Protein AF-A0A1Y2BH63-F1 (afdb_monomer)

Solvent-accessible surface area (backbone atoms only — not comparable to full-atom values): 8029 Å² total; per-residue (Å²): 135,88,85,81,82,85,78,90,77,86,79,88,75,94,69,82,86,84,64,68,64,62,58,42,51,49,44,50,53,53,48,52,54,60,70,69,43,82,63,56,46,72,94,71,47,38,60,56,53,49,52,54,41,52,60,60,41,41,61,43,29,27,73,75,60,34,42,73,53,13,47,53,55,45,51,53,53,52,52,48,50,45,52,52,53,51,52,22,46,76,70,72,47,73,80,51,74,66,52,23,51,53,45,40,51,52,29,55,55,51,54,69,42,43,51,86,71,64,44,25,68,40,68,71,52,41,53,54,35,48,56,46,31,57,59,48,74,107

Mean predicted aligned error: 10.06 Å

pLDDT: mean 80.98, std 17.23, range [36.59, 95.38]

Secondary structure (DSSP, 8-state):
-----PPP----------SSHHHHHHHHHHHHHHHHSTT--GGGTHHHHHHHHHHHHHHHHHHHH-HHHHHHHHHHHHHHHHHHHHHHHHTT-PPPHHHHHHHHHHHHHHHH--STTT-TTSHHHHHHHHHHHHHHH-

Organism: NCBI:txid71784

Nearest PDB structures (foldseek):
  6k7p-assembly1_A-2  TM=4.341E-01  e=2.103E+00  Homo sapiens
  6r80-assembly1_A-2  TM=3.920E-01  e=2.440E+00  Homo sapiens

Structure (mmCIF, N/CA/C/O backbone):
data_AF-A0A1Y2BH63-F1
#
_entry.id   AF-A0A1Y2BH63-F1
#
loop_
_atom_site.group_PDB
_atom_site.id
_atom_site.type_symbol
_atom_site.label_atom_id
_atom_site.label_alt_id
_atom_site.label_comp_id
_atom_site.label_asym_id
_atom_site.label_entity_id
_atom_site.label_seq_id
_atom_site.pdbx_PDB_ins_code
_atom_site.Cartn_x
_atom_site.Cartn_y
_atom_site.Cartn_z
_atom_site.occupancy
_atom_site.B_iso_or_equiv
_atom_site.auth_seq_id
_atom_site.auth_comp_id
_atom_site.auth_asym_id
_atom_site.auth_atom_id
_atom_site.pdbx_PDB_model_num
ATOM 1 N N . MET A 1 1 ? 39.126 21.263 -47.527 1.00 41.56 1 MET A N 1
ATOM 2 C CA . M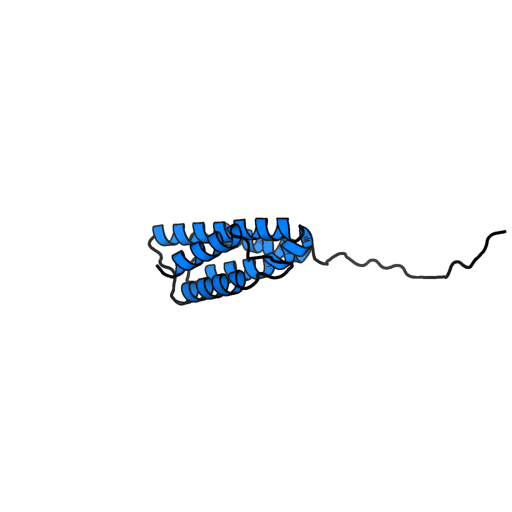ET A 1 1 ? 38.428 22.549 -47.324 1.00 41.56 1 MET A CA 1
ATOM 3 C C . MET A 1 1 ? 37.060 22.259 -46.738 1.00 41.56 1 MET A C 1
ATOM 5 O O . MET A 1 1 ? 36.238 21.638 -47.398 1.00 41.56 1 MET A O 1
ATOM 9 N N . LEU A 1 2 ? 36.896 22.613 -45.463 1.00 44.16 2 LEU A N 1
ATOM 10 C CA . LEU A 1 2 ? 35.626 22.637 -44.743 1.00 44.16 2 LEU A CA 1
ATOM 11 C C . LEU A 1 2 ? 34.693 23.698 -45.340 1.00 44.16 2 LEU A C 1
ATOM 13 O O . LEU A 1 2 ? 35.185 24.748 -45.741 1.00 44.16 2 LEU A O 1
ATOM 17 N N . ALA A 1 3 ? 33.382 23.447 -45.302 1.00 42.53 3 ALA A N 1
ATOM 18 C CA . ALA A 1 3 ? 32.371 24.349 -44.728 1.00 42.53 3 ALA A CA 1
ATOM 19 C C . ALA A 1 3 ? 30.972 23.950 -45.224 1.00 42.53 3 ALA A C 1
ATOM 21 O O . ALA A 1 3 ? 30.601 24.209 -46.366 1.00 42.53 3 ALA A O 1
ATOM 22 N N . ARG A 1 4 ? 30.160 23.362 -44.341 1.00 43.00 4 ARG A N 1
ATOM 23 C CA . ARG A 1 4 ? 28.701 23.417 -44.461 1.00 43.00 4 ARG A CA 1
ATOM 24 C C . ARG A 1 4 ? 28.151 24.127 -43.232 1.00 43.00 4 ARG A C 1
ATOM 26 O O . ARG A 1 4 ? 28.204 23.593 -42.134 1.00 43.00 4 ARG A O 1
ATOM 33 N N . MET A 1 5 ? 27.691 25.351 -43.489 1.00 39.22 5 MET A N 1
ATOM 34 C CA . MET A 1 5 ? 26.459 25.952 -42.973 1.00 39.22 5 MET A CA 1
ATOM 35 C C . MET A 1 5 ? 26.103 25.628 -41.519 1.00 39.22 5 MET A C 1
ATOM 37 O O . MET A 1 5 ? 25.400 24.663 -41.232 1.00 39.22 5 MET A O 1
ATOM 41 N N . THR A 1 6 ? 26.504 26.516 -40.613 1.00 47.12 6 THR A N 1
ATOM 42 C CA . THR A 1 6 ? 25.835 26.693 -39.327 1.00 47.12 6 THR A CA 1
ATOM 43 C C . THR A 1 6 ? 24.578 27.537 -39.531 1.00 47.12 6 THR A C 1
ATOM 45 O O . THR A 1 6 ? 24.623 28.686 -39.968 1.00 47.12 6 THR A O 1
ATOM 48 N N . SER A 1 7 ? 23.436 26.922 -39.246 1.00 43.34 7 SER A N 1
ATOM 49 C CA . SER A 1 7 ? 22.123 27.546 -39.140 1.00 43.34 7 SER A CA 1
ATOM 50 C C . SER A 1 7 ? 22.047 28.506 -37.952 1.00 43.34 7 SER A C 1
ATOM 52 O O . SER A 1 7 ? 22.542 28.212 -36.864 1.00 43.34 7 SER A O 1
ATOM 54 N N . ALA A 1 8 ? 21.361 29.625 -38.169 1.00 47.88 8 ALA A N 1
ATOM 55 C CA . ALA A 1 8 ? 20.883 30.535 -37.143 1.00 47.88 8 ALA A CA 1
ATOM 56 C C . ALA A 1 8 ? 19.762 29.900 -36.296 1.00 47.88 8 ALA A C 1
ATOM 58 O O . ALA A 1 8 ? 18.839 29.313 -36.851 1.00 47.88 8 ALA A O 1
ATOM 59 N N . PHE A 1 9 ? 19.835 30.072 -34.974 1.00 44.88 9 PHE A N 1
ATOM 60 C CA . PHE A 1 9 ? 18.732 30.103 -33.996 1.00 44.88 9 PHE A CA 1
ATOM 61 C C . PHE A 1 9 ? 19.399 30.592 -32.690 1.00 44.88 9 PHE A C 1
ATOM 63 O O . PHE A 1 9 ? 20.321 29.952 -32.204 1.00 44.88 9 PHE A O 1
ATOM 70 N N . GLY A 1 10 ? 19.164 31.783 -32.140 1.00 38.91 10 GLY A N 1
ATOM 71 C CA . GLY A 1 10 ? 17.895 32.477 -31.998 1.00 38.91 10 GLY A CA 1
ATOM 72 C C . GLY A 1 10 ? 17.215 31.980 -30.723 1.00 38.91 10 GLY A C 1
ATOM 73 O O . GLY A 1 10 ? 16.676 30.884 -30.721 1.00 38.91 10 GLY A O 1
ATOM 74 N N . GLY A 1 11 ? 17.222 32.790 -29.662 1.00 37.66 11 GLY A N 1
ATOM 75 C CA . GLY A 1 11 ? 16.268 32.642 -28.560 1.00 37.66 11 GLY A CA 1
ATOM 76 C C . GLY A 1 11 ? 16.879 32.294 -27.209 1.00 37.66 11 GLY A C 1
ATOM 77 O O . GLY A 1 11 ? 17.186 31.143 -26.918 1.00 37.66 11 GLY A O 1
ATOM 78 N N . GLY A 1 12 ? 16.968 33.310 -26.348 1.00 46.66 12 GLY A N 1
ATOM 79 C CA . GLY A 1 12 ? 16.962 33.092 -24.910 1.00 46.66 12 GLY A CA 1
ATOM 80 C C . GLY A 1 12 ? 15.673 32.399 -24.465 1.00 46.66 12 GLY A C 1
ATOM 81 O O . GLY A 1 12 ? 14.638 32.469 -25.125 1.00 46.66 12 GLY A O 1
ATOM 82 N N . GLY A 1 13 ? 15.749 31.739 -23.319 1.00 37.59 13 GLY A N 1
ATOM 83 C CA . GLY A 1 13 ? 14.619 31.047 -22.727 1.00 37.59 13 GLY A CA 1
ATOM 84 C C . GLY A 1 13 ? 14.966 30.595 -21.325 1.00 37.59 13 GLY A C 1
ATOM 85 O O . GLY A 1 13 ? 15.295 29.434 -21.107 1.00 37.59 13 GLY A O 1
ATOM 86 N N . GLY A 1 14 ? 14.900 31.526 -20.371 1.00 45.94 14 GLY A N 1
ATOM 87 C CA . GLY A 1 14 ? 14.643 31.151 -18.990 1.00 45.94 14 GLY A CA 1
ATOM 88 C C . GLY A 1 14 ? 13.320 30.391 -18.951 1.00 45.94 14 GLY A C 1
ATOM 89 O O . GLY A 1 14 ? 12.270 30.945 -19.259 1.00 45.94 14 GLY A O 1
ATOM 90 N N . GLY A 1 15 ? 13.387 29.109 -18.625 1.00 36.59 15 GLY A N 1
ATOM 91 C CA . GLY A 1 15 ? 12.232 28.251 -18.415 1.00 36.59 15 GLY A CA 1
ATOM 92 C C . GLY A 1 15 ? 12.509 27.432 -17.172 1.00 36.59 15 GLY A C 1
ATOM 93 O O . GLY A 1 15 ? 13.347 26.535 -17.197 1.00 36.59 15 GLY A O 1
ATOM 94 N N . GLY A 1 16 ? 11.865 27.801 -16.065 1.00 40.59 16 GLY A N 1
ATOM 95 C CA . GLY A 1 16 ? 11.978 27.089 -14.803 1.00 40.59 16 GLY A CA 1
ATOM 96 C C . GLY A 1 16 ? 11.690 25.605 -14.998 1.00 40.59 16 GLY A C 1
ATOM 97 O O . GLY A 1 16 ? 10.626 25.225 -15.481 1.00 40.59 16 GLY A O 1
ATOM 98 N N . GLY A 1 17 ? 12.638 24.767 -14.581 1.00 38.38 17 GLY A N 1
ATOM 99 C CA . GLY A 1 17 ? 12.446 23.332 -14.410 1.00 38.38 17 GLY A CA 1
ATOM 100 C C . GLY A 1 17 ? 11.509 23.042 -13.237 1.00 38.38 17 GLY A C 1
ATOM 101 O O . GLY A 1 17 ? 11.912 22.431 -12.256 1.00 38.38 17 GLY A O 1
ATOM 102 N N . MET A 1 18 ? 10.258 23.494 -13.311 1.00 51.66 18 MET A N 1
ATOM 103 C CA . MET A 1 18 ? 9.156 22.964 -12.509 1.00 51.66 18 MET A CA 1
ATOM 104 C C . MET A 1 18 ? 8.494 21.849 -13.316 1.00 51.66 18 MET A C 1
ATOM 106 O O . MET A 1 18 ? 7.414 22.006 -13.870 1.00 51.66 18 MET A O 1
ATOM 110 N N . GLY A 1 19 ? 9.170 20.714 -13.436 1.00 51.91 19 GLY A N 1
ATOM 111 C CA . GLY A 1 19 ? 8.632 19.569 -14.157 1.00 51.91 19 GLY A CA 1
ATOM 112 C C . GLY A 1 19 ? 9.151 18.292 -13.532 1.00 51.91 19 GLY A C 1
ATOM 113 O O . GLY A 1 19 ? 10.356 18.093 -13.457 1.00 51.91 19 GLY A O 1
ATOM 114 N N . LEU A 1 20 ? 8.242 17.440 -13.062 1.00 49.06 20 LEU A N 1
ATOM 115 C CA . LEU A 1 20 ? 8.480 16.084 -12.542 1.00 49.06 20 LEU A CA 1
ATOM 116 C C . LEU A 1 20 ? 9.090 15.986 -11.130 1.00 49.06 20 LEU A C 1
ATOM 118 O O . LEU A 1 20 ? 8.512 15.300 -10.288 1.00 49.06 20 LEU A O 1
ATOM 122 N N . GLY A 1 21 ? 10.166 16.713 -10.808 1.00 52.09 21 GLY A N 1
ATOM 123 C CA . GLY A 1 21 ? 10.777 16.658 -9.465 1.00 52.09 21 GLY A CA 1
ATOM 124 C C . GLY A 1 21 ? 9.858 17.167 -8.341 1.00 52.09 21 GLY A C 1
ATOM 125 O O . GLY A 1 21 ? 9.817 16.597 -7.251 1.00 52.09 21 GLY A O 1
ATOM 126 N N . GLY A 1 22 ? 9.058 18.199 -8.629 1.00 57.09 22 GLY A N 1
ATOM 127 C CA . GLY A 1 22 ? 8.100 18.773 -7.677 1.00 57.09 22 GLY A CA 1
ATOM 128 C C . GLY A 1 22 ? 6.893 17.873 -7.390 1.00 57.09 22 GLY A C 1
ATOM 129 O O . GLY A 1 22 ? 6.410 17.854 -6.263 1.00 57.09 22 GLY A O 1
ATOM 130 N N . ALA A 1 23 ? 6.439 17.086 -8.372 1.00 63.19 23 ALA A N 1
ATOM 131 C CA . ALA A 1 23 ? 5.321 16.156 -8.191 1.00 63.19 23 ALA A CA 1
ATOM 132 C C . ALA A 1 23 ? 5.721 14.971 -7.300 1.00 63.19 23 ALA A C 1
ATOM 134 O O . ALA A 1 23 ? 4.989 14.616 -6.380 1.00 63.19 23 ALA A O 1
ATOM 135 N N . PHE A 1 24 ? 6.921 14.421 -7.517 1.00 70.62 24 PHE A N 1
ATOM 136 C CA . PHE A 1 24 ? 7.499 13.396 -6.648 1.00 70.62 24 PHE A CA 1
ATOM 137 C C . PHE A 1 24 ? 7.667 13.902 -5.207 1.00 70.62 24 PHE A C 1
ATOM 139 O O . PHE A 1 24 ? 7.169 13.273 -4.275 1.00 70.62 24 PHE A O 1
ATOM 146 N N . MET A 1 25 ? 8.285 15.077 -5.029 1.00 73.38 25 MET A N 1
ATOM 147 C CA . MET A 1 25 ? 8.447 15.702 -3.710 1.00 73.38 25 MET A CA 1
ATOM 148 C C . MET A 1 25 ? 7.100 15.984 -3.030 1.00 73.38 25 MET A C 1
ATOM 150 O O . MET A 1 25 ? 6.955 15.719 -1.840 1.00 73.38 25 MET A O 1
ATOM 154 N N . GLY A 1 26 ? 6.099 16.470 -3.771 1.00 75.25 26 GLY A N 1
ATOM 155 C CA . GLY A 1 26 ? 4.764 16.753 -3.238 1.00 75.25 26 GLY A CA 1
ATOM 156 C C . GLY A 1 26 ? 4.068 15.506 -2.691 1.00 75.25 26 GLY A C 1
ATOM 157 O O . GLY A 1 26 ? 3.615 15.509 -1.547 1.00 75.25 26 GLY A O 1
ATOM 158 N N . VAL A 1 27 ? 4.057 14.414 -3.464 1.00 79.06 27 VAL A N 1
ATOM 159 C CA . VAL A 1 27 ? 3.467 13.135 -3.026 1.00 79.06 27 VAL A CA 1
ATOM 160 C C . VAL A 1 27 ? 4.244 12.549 -1.846 1.00 79.06 27 VAL A C 1
ATOM 162 O 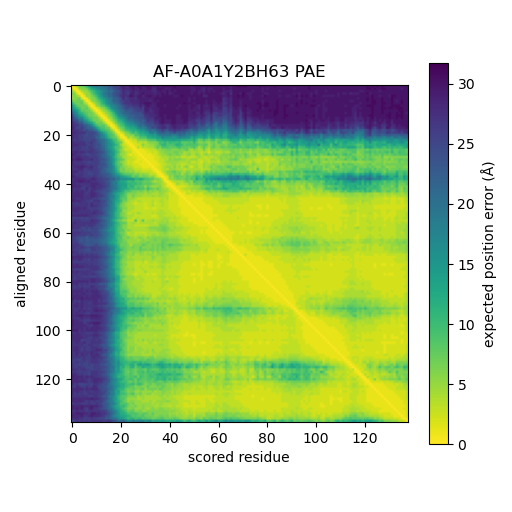O . VAL A 1 27 ? 3.649 11.994 -0.923 1.00 79.06 27 VAL A O 1
ATOM 165 N N . GLN A 1 28 ? 5.568 12.697 -1.825 1.00 79.75 28 GLN A N 1
ATOM 166 C CA . GLN A 1 28 ? 6.389 12.173 -0.739 1.00 79.75 28 GLN A CA 1
ATOM 167 C C . GLN A 1 28 ? 6.178 12.939 0.574 1.00 79.75 28 GLN A C 1
ATOM 169 O O . GLN A 1 28 ? 6.102 12.314 1.630 1.00 79.75 28 GLN A O 1
ATOM 174 N N . VAL A 1 29 ? 6.017 14.265 0.524 1.00 81.50 29 VAL A N 1
ATOM 175 C CA . VAL A 1 29 ? 5.667 15.083 1.698 1.00 81.50 29 VAL A CA 1
ATOM 176 C C . VAL A 1 29 ? 4.278 14.718 2.223 1.00 81.50 29 VAL A C 1
ATOM 178 O O . VAL A 1 29 ? 4.120 14.516 3.428 1.00 81.50 29 VAL A O 1
ATOM 181 N N . GLU A 1 30 ? 3.289 14.569 1.339 1.00 83.38 30 GLU A N 1
ATOM 182 C CA . GLU A 1 30 ? 1.930 14.150 1.708 1.00 83.38 30 GLU A CA 1
ATOM 183 C C . GLU A 1 30 ? 1.932 12.763 2.375 1.00 83.38 30 GLU A C 1
ATOM 185 O O . GLU A 1 30 ? 1.332 12.566 3.433 1.00 83.38 30 GLU A O 1
ATOM 190 N N . LEU A 1 31 ? 2.699 11.817 1.826 1.00 83.00 31 LEU A N 1
ATOM 191 C CA . LEU A 1 31 ? 2.865 10.486 2.406 1.00 83.00 31 LEU A CA 1
ATOM 192 C C . LEU A 1 31 ? 3.505 10.538 3.800 1.00 83.00 31 LEU A C 1
ATOM 194 O O . LEU A 1 31 ? 3.059 9.835 4.704 1.00 83.00 31 LEU A O 1
ATOM 198 N N . GLN A 1 32 ? 4.524 11.378 4.009 1.00 84.62 32 GLN A N 1
ATOM 199 C CA . GLN A 1 32 ? 5.148 11.532 5.330 1.00 84.62 32 GLN A CA 1
ATOM 200 C C . GLN A 1 32 ? 4.175 12.096 6.371 1.00 84.62 32 GLN A C 1
ATOM 202 O O . GLN A 1 32 ? 4.190 11.648 7.517 1.00 84.62 32 GLN A O 1
ATOM 207 N N . GLN A 1 33 ? 3.293 13.019 5.981 1.00 82.31 33 GLN A N 1
ATOM 208 C CA . GLN A 1 33 ? 2.242 13.533 6.866 1.00 82.31 33 GLN A CA 1
ATOM 209 C C . GLN A 1 33 ? 1.229 12.443 7.239 1.00 82.31 33 GLN A C 1
ATOM 211 O O . GLN A 1 33 ? 0.838 12.321 8.398 1.00 82.31 33 GLN A O 1
ATOM 216 N N . LEU A 1 34 ? 0.838 11.601 6.281 1.00 81.00 34 LEU A N 1
ATOM 217 C CA . LEU A 1 34 ? -0.067 10.481 6.548 1.00 81.00 34 LEU A CA 1
ATOM 218 C C . LEU A 1 34 ? 0.590 9.390 7.410 1.00 81.00 34 LEU A C 1
ATOM 220 O O . LEU A 1 34 ? -0.084 8.761 8.222 1.00 81.00 34 LEU A O 1
ATOM 224 N N . LYS A 1 35 ? 1.908 9.191 7.284 1.00 83.81 35 LYS A N 1
ATOM 225 C CA . LYS A 1 35 ? 2.688 8.259 8.119 1.00 83.81 35 LYS A CA 1
ATOM 226 C C . LYS A 1 35 ? 2.848 8.742 9.557 1.00 83.81 35 LYS A C 1
ATOM 228 O O . LYS A 1 35 ? 2.894 7.915 10.467 1.00 83.81 35 LYS A O 1
ATOM 233 N N . SER A 1 36 ? 2.954 10.053 9.766 1.00 80.62 36 SER A N 1
ATOM 234 C CA . SER A 1 36 ? 3.057 10.646 11.103 1.00 80.62 36 SER A CA 1
ATOM 235 C C . SER A 1 36 ? 1.699 10.808 11.791 1.00 80.62 36 SER A C 1
ATOM 237 O O . SER A 1 36 ? 1.655 10.992 13.009 1.00 80.62 36 SER A O 1
ATOM 239 N N . ALA A 1 37 ? 0.594 10.691 11.045 1.00 75.62 37 ALA A N 1
ATOM 240 C CA . ALA A 1 37 ? -0.747 10.792 11.594 1.00 75.62 37 ALA A CA 1
ATOM 241 C C . ALA A 1 37 ? -1.013 9.677 12.628 1.00 75.62 37 ALA A C 1
ATOM 243 O O . ALA A 1 37 ? -0.898 8.483 12.318 1.00 75.62 37 ALA A O 1
ATOM 244 N N . PRO A 1 38 ? -1.412 10.025 13.864 1.00 63.78 38 PRO A N 1
ATOM 245 C CA . PRO A 1 38 ? -1.762 9.027 14.855 1.00 63.78 38 PRO A CA 1
ATOM 246 C C . PRO A 1 38 ? -3.036 8.297 14.409 1.00 63.78 38 PRO A C 1
ATOM 248 O O . PRO A 1 38 ? -4.115 8.875 14.325 1.00 63.78 38 PRO A O 1
ATOM 251 N N . VAL A 1 39 ? -2.899 6.989 14.178 1.00 67.44 39 VAL A N 1
ATOM 252 C CA . VAL A 1 39 ? -4.008 6.018 14.121 1.00 67.44 39 VAL A CA 1
ATOM 253 C C . VAL A 1 39 ? -4.859 6.034 12.836 1.00 67.44 39 VAL A C 1
ATOM 255 O O . VAL A 1 39 ? -5.912 5.412 12.826 1.00 67.44 39 VAL A O 1
ATOM 258 N N . LEU A 1 40 ? -4.411 6.659 11.732 1.00 75.44 40 LEU A N 1
ATOM 259 C CA . LEU A 1 40 ? -5.134 6.688 10.435 1.00 75.44 40 LEU A CA 1
ATOM 260 C C . LEU A 1 40 ? -6.656 6.825 10.624 1.00 75.44 40 LEU A C 1
ATOM 262 O O . LEU A 1 40 ? -7.423 5.897 10.355 1.00 75.44 40 LEU A O 1
ATOM 266 N N . ASN A 1 41 ? -7.069 7.956 11.192 1.00 75.75 41 ASN A N 1
ATOM 267 C CA . ASN A 1 41 ? -8.410 8.130 11.732 1.00 75.75 41 ASN A CA 1
ATOM 268 C C . ASN A 1 41 ? -9.498 7.952 10.642 1.00 75.75 41 ASN A C 1
ATOM 270 O O . ASN A 1 41 ? -9.464 8.670 9.633 1.00 75.75 41 ASN A O 1
ATOM 274 N N . PRO A 1 42 ? -10.482 7.053 10.849 1.00 79.06 42 PRO A N 1
ATOM 275 C CA . PRO A 1 42 ? -11.534 6.788 9.867 1.00 79.06 42 PRO A CA 1
ATOM 276 C C . PRO A 1 42 ? -12.437 7.988 9.583 1.00 79.06 42 PRO A C 1
ATOM 278 O O . PRO A 1 42 ? -12.915 8.124 8.462 1.00 79.06 42 PRO A O 1
ATOM 281 N N . HIS A 1 43 ? -12.632 8.899 10.544 1.00 79.88 43 HIS A N 1
ATOM 282 C CA . HIS A 1 43 ? -13.461 10.096 10.343 1.00 79.88 43 HIS A CA 1
ATOM 283 C C . HIS A 1 43 ? -12.918 11.036 9.259 1.00 79.88 43 HIS A C 1
ATOM 285 O O . HIS A 1 43 ? -13.660 11.853 8.725 1.00 79.88 43 HIS A O 1
ATOM 291 N N . PHE A 1 44 ? -11.628 10.925 8.932 1.00 81.50 44 PHE A N 1
ATOM 292 C CA . PHE A 1 44 ? -10.963 11.766 7.939 1.00 81.50 44 PHE A CA 1
ATOM 293 C C . PHE A 1 44 ? -10.582 11.012 6.662 1.00 81.50 44 PHE A C 1
ATOM 295 O O . PHE A 1 44 ? -9.821 11.558 5.855 1.00 81.50 44 PHE A O 1
ATOM 302 N N . HIS A 1 45 ? -11.078 9.779 6.482 1.00 84.88 45 HIS A N 1
ATOM 303 C CA . HIS A 1 45 ? -10.787 8.936 5.316 1.00 84.88 45 HIS A CA 1
ATOM 304 C C . HIS A 1 45 ? -9.277 8.793 5.054 1.00 84.88 45 HIS A C 1
ATOM 306 O O . HIS A 1 45 ? -8.806 8.857 3.920 1.00 84.88 45 HIS A O 1
ATOM 312 N N . MET A 1 46 ? -8.478 8.666 6.123 1.00 87.56 46 MET A N 1
ATOM 313 C CA . MET A 1 46 ? -7.015 8.692 6.001 1.00 87.56 46 MET A CA 1
ATOM 314 C C . MET A 1 46 ? -6.458 7.490 5.239 1.00 87.56 46 MET A C 1
ATOM 316 O O . MET A 1 46 ? -5.455 7.635 4.549 1.00 87.56 46 MET A O 1
ATOM 320 N N . VAL A 1 47 ? -7.100 6.323 5.344 1.00 90.12 47 VAL A N 1
ATOM 321 C CA . VAL A 1 47 ? -6.714 5.133 4.573 1.00 90.12 47 VAL A CA 1
ATOM 322 C C . VAL A 1 47 ? -6.926 5.375 3.080 1.00 90.12 47 VAL A C 1
ATOM 324 O O . VAL A 1 47 ? -6.004 5.139 2.306 1.00 90.12 47 VAL A O 1
ATOM 327 N N . ASP A 1 48 ? -8.084 5.914 2.690 1.00 90.81 48 ASP A N 1
ATOM 328 C CA . ASP A 1 48 ? -8.401 6.223 1.290 1.00 90.81 48 ASP A CA 1
ATOM 329 C C . ASP A 1 48 ? -7.373 7.205 0.704 1.00 90.81 48 ASP A C 1
ATOM 331 O O . ASP A 1 48 ? -6.754 6.932 -0.323 1.00 90.81 48 ASP A O 1
ATOM 335 N N . LYS A 1 49 ? -7.068 8.284 1.439 1.00 90.31 49 LYS A N 1
ATOM 336 C CA . LYS A 1 49 ? -6.027 9.254 1.051 1.00 90.31 49 LYS A CA 1
ATOM 337 C C . LYS A 1 49 ? -4.642 8.619 0.928 1.00 90.31 49 LYS A C 1
ATOM 339 O O . LYS A 1 49 ? -3.882 8.968 0.029 1.00 90.31 49 LYS A O 1
ATOM 344 N N . TYR A 1 50 ? -4.297 7.683 1.814 1.00 91.88 50 TYR A N 1
ATOM 345 C CA . TYR A 1 50 ? -3.022 6.967 1.740 1.00 91.88 50 TYR A CA 1
ATOM 346 C C . TYR A 1 50 ? -2.951 6.101 0.478 1.00 91.88 50 TYR A C 1
ATOM 348 O O . TYR A 1 50 ? -1.931 6.109 -0.210 1.00 91.88 50 TYR A O 1
ATOM 356 N N . LEU A 1 51 ? -4.027 5.385 0.144 1.00 93.56 51 LEU A N 1
ATOM 357 C CA . LEU A 1 51 ? -4.108 4.586 -1.080 1.00 93.56 51 LEU A CA 1
ATOM 358 C C . LEU A 1 51 ? -4.000 5.466 -2.335 1.00 93.56 51 LEU A C 1
ATOM 360 O O . LEU A 1 51 ? -3.252 5.125 -3.252 1.00 93.56 51 LEU A O 1
ATOM 364 N N . ASP A 1 52 ? -4.646 6.632 -2.349 1.00 91.62 52 ASP A N 1
ATOM 365 C CA . ASP A 1 52 ? -4.527 7.606 -3.441 1.00 91.62 52 ASP A CA 1
ATOM 366 C C . ASP A 1 52 ? -3.105 8.168 -3.576 1.00 91.62 52 ASP A C 1
ATOM 368 O O . ASP A 1 52 ? -2.591 8.331 -4.689 1.00 91.62 52 ASP A O 1
ATOM 372 N N . CYS A 1 53 ? -2.427 8.431 -2.455 1.00 91.88 53 CYS A N 1
ATOM 373 C CA . CYS A 1 53 ? -1.006 8.777 -2.451 1.00 91.88 53 CYS A CA 1
ATOM 374 C C . CYS A 1 53 ? -0.152 7.653 -3.033 1.00 91.88 53 CYS A C 1
ATOM 376 O O . CYS A 1 53 ? 0.701 7.925 -3.873 1.00 91.88 53 CYS A O 1
ATOM 378 N N . LEU A 1 54 ? -0.387 6.400 -2.640 1.00 93.12 54 LEU A N 1
ATOM 379 C CA . LEU A 1 54 ? 0.345 5.250 -3.175 1.00 93.12 54 LEU A CA 1
ATOM 380 C C . LEU A 1 54 ? 0.129 5.084 -4.682 1.00 93.12 54 LEU A C 1
ATOM 382 O O . LEU A 1 54 ? 1.092 4.803 -5.394 1.00 93.12 54 LEU A O 1
ATOM 386 N N . ASN A 1 55 ? -1.092 5.291 -5.180 1.00 93.19 55 ASN A N 1
ATOM 387 C CA . ASN A 1 55 ? -1.382 5.236 -6.614 1.00 93.19 55 ASN A CA 1
ATOM 388 C C . ASN A 1 55 ? -0.549 6.266 -7.389 1.00 93.19 55 ASN A C 1
ATOM 390 O O . ASN A 1 55 ? 0.160 5.901 -8.323 1.00 93.19 55 ASN A O 1
ATOM 394 N N . ARG A 1 56 ? -0.556 7.533 -6.952 1.00 91.38 56 ARG A N 1
ATOM 395 C CA . ARG A 1 56 ? 0.238 8.606 -7.583 1.00 91.38 56 ARG A CA 1
ATOM 396 C C . ARG A 1 56 ? 1.747 8.410 -7.416 1.00 91.38 56 ARG A C 1
ATOM 398 O O . ARG A 1 56 ? 2.528 8.803 -8.281 1.00 91.38 56 ARG A O 1
ATOM 405 N N . LEU A 1 57 ? 2.168 7.815 -6.299 1.00 91.44 57 LEU A N 1
ATOM 406 C CA . LEU A 1 57 ? 3.576 7.606 -5.977 1.00 91.44 57 LEU A CA 1
ATOM 407 C C . LEU A 1 57 ? 4.240 6.611 -6.930 1.00 91.44 57 LEU A C 1
ATOM 409 O O . LEU A 1 57 ? 5.418 6.783 -7.234 1.00 91.44 57 LEU A O 1
ATOM 413 N N . MET A 1 58 ? 3.516 5.593 -7.404 1.00 90.75 58 MET A N 1
ATOM 414 C CA . MET A 1 58 ? 4.091 4.572 -8.282 1.00 90.75 58 MET A CA 1
ATOM 415 C C . MET A 1 58 ? 4.710 5.186 -9.542 1.00 90.75 58 MET A C 1
ATOM 417 O O . MET A 1 58 ? 5.889 4.969 -9.822 1.00 90.75 58 MET A O 1
ATOM 421 N N . ASP A 1 59 ? 3.934 5.971 -10.286 1.00 89.94 59 ASP A N 1
ATOM 422 C CA . ASP A 1 59 ? 4.392 6.546 -11.554 1.00 89.94 59 A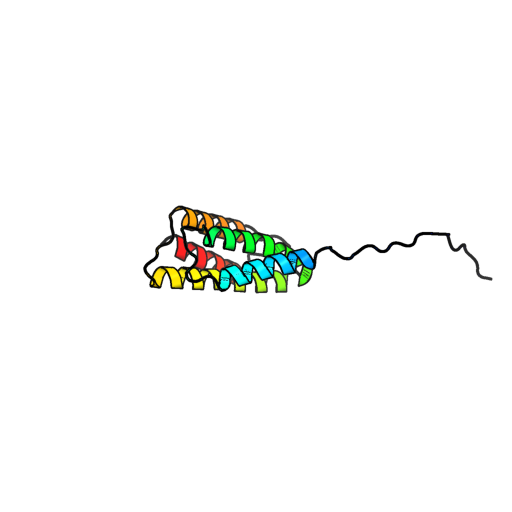SP A CA 1
ATOM 423 C C . ASP A 1 59 ? 5.547 7.526 -11.334 1.00 89.94 59 ASP A C 1
ATOM 425 O O . ASP A 1 59 ? 6.531 7.536 -12.084 1.00 89.94 59 ASP A O 1
ATOM 429 N N . ALA A 1 60 ? 5.480 8.297 -10.244 1.00 88.75 60 ALA A N 1
ATOM 430 C CA . ALA A 1 60 ? 6.551 9.196 -9.840 1.00 88.75 60 ALA A CA 1
ATOM 431 C C . ALA A 1 60 ? 7.845 8.430 -9.506 1.00 88.75 60 ALA A C 1
ATOM 433 O O . ALA A 1 60 ? 8.934 8.836 -9.919 1.00 88.75 60 ALA A O 1
ATOM 434 N N . LEU A 1 61 ? 7.746 7.298 -8.805 1.00 89.06 61 LEU A N 1
ATOM 435 C CA . LEU A 1 61 ? 8.884 6.451 -8.447 1.00 89.06 61 LEU A CA 1
ATOM 436 C C . LEU A 1 61 ? 9.504 5.763 -9.662 1.00 89.06 61 LEU A C 1
ATOM 438 O O . LEU A 1 61 ? 10.726 5.738 -9.784 1.00 89.06 61 LEU A O 1
ATOM 442 N N . ILE A 1 62 ? 8.691 5.237 -10.577 1.00 90.12 62 ILE A N 1
ATOM 443 C CA . ILE A 1 62 ? 9.198 4.612 -11.805 1.00 90.12 62 ILE A CA 1
ATOM 444 C C . ILE A 1 62 ? 9.930 5.640 -12.666 1.00 90.12 62 ILE A C 1
ATOM 446 O O . ILE A 1 62 ? 11.010 5.347 -13.177 1.00 90.12 62 ILE A O 1
ATOM 450 N N . THR A 1 63 ? 9.382 6.848 -12.786 1.00 89.75 63 THR A N 1
ATOM 451 C CA . THR A 1 63 ? 9.994 7.923 -13.580 1.00 89.75 63 THR A CA 1
ATOM 452 C C . THR A 1 63 ? 11.322 8.396 -12.982 1.00 89.75 63 THR A C 1
ATOM 454 O O . THR A 1 63 ? 12.260 8.684 -13.719 1.00 89.75 63 THR A O 1
ATOM 457 N N . THR A 1 64 ? 11.424 8.473 -11.652 1.00 88.12 64 THR A N 1
ATOM 458 C CA . THR A 1 64 ? 12.603 9.032 -10.962 1.00 88.12 64 THR A CA 1
ATOM 459 C C . THR A 1 64 ? 13.691 8.004 -10.654 1.00 88.12 64 THR A C 1
ATOM 461 O O . THR A 1 64 ? 14.872 8.328 -10.738 1.00 88.12 64 THR A O 1
ATOM 464 N N . GLN A 1 65 ? 13.320 6.774 -10.290 1.00 88.12 65 GLN A N 1
ATOM 465 C CA . GLN A 1 65 ? 14.241 5.724 -9.823 1.00 88.12 65 GLN A CA 1
ATOM 466 C C . GLN A 1 65 ? 14.368 4.556 -10.811 1.00 88.12 65 GLN A C 1
ATOM 468 O O . GLN A 1 65 ? 15.183 3.654 -10.611 1.00 88.12 65 GLN A O 1
ATOM 473 N N . GLY A 1 66 ? 13.562 4.552 -11.872 1.00 88.06 66 GLY A N 1
ATOM 474 C CA . GLY A 1 66 ? 13.441 3.444 -12.809 1.00 88.06 66 GLY A CA 1
ATOM 475 C C . GLY A 1 66 ? 12.481 2.346 -12.321 1.00 88.06 66 GLY A C 1
ATOM 476 O O . GLY A 1 66 ? 12.156 2.272 -11.133 1.00 88.06 66 GLY A O 1
ATOM 477 N N . PRO A 1 67 ? 12.041 1.440 -13.216 1.00 88.25 67 PRO A N 1
ATOM 478 C CA . PRO A 1 67 ? 10.981 0.473 -12.921 1.00 88.25 67 PRO A CA 1
ATOM 479 C C . PRO A 1 67 ? 11.267 -0.453 -11.730 1.00 88.25 67 PRO A C 1
A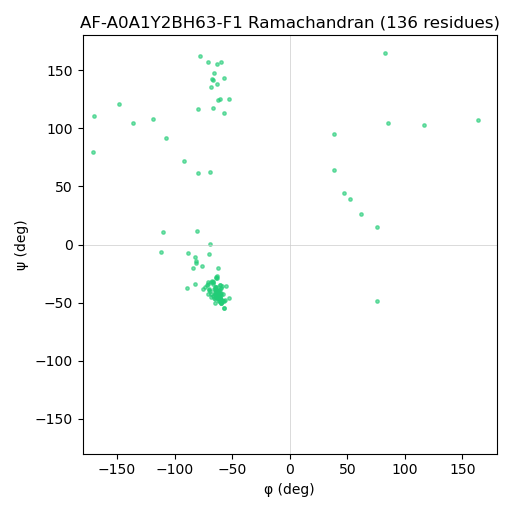TOM 481 O O . PRO A 1 67 ? 10.448 -0.589 -10.827 1.00 88.25 67 PRO A O 1
ATOM 484 N N . ALA A 1 68 ? 12.452 -1.071 -11.688 1.00 87.00 68 ALA A N 1
ATOM 485 C CA . ALA A 1 68 ? 12.774 -2.069 -10.666 1.00 87.00 68 ALA A CA 1
ATOM 486 C C . ALA A 1 68 ? 12.896 -1.464 -9.257 1.00 87.00 68 ALA A C 1
ATOM 488 O O . ALA A 1 68 ? 12.364 -2.017 -8.292 1.00 87.00 68 ALA A O 1
ATOM 489 N N . MET A 1 69 ? 13.589 -0.328 -9.134 1.00 90.00 69 MET A N 1
ATOM 490 C CA . MET A 1 69 ? 13.766 0.351 -7.849 1.00 90.00 69 MET A CA 1
ATOM 491 C C . MET A 1 69 ? 12.495 1.077 -7.417 1.00 90.00 69 MET A C 1
ATOM 493 O O . MET A 1 69 ? 12.138 1.004 -6.243 1.00 90.00 69 MET A O 1
ATOM 497 N N . GLY A 1 70 ? 11.770 1.692 -8.354 1.00 90.81 70 GLY A N 1
ATOM 498 C CA . GLY A 1 70 ? 10.518 2.380 -8.061 1.00 90.81 70 GLY A CA 1
ATOM 499 C C . GLY A 1 70 ? 9.458 1.442 -7.485 1.00 90.81 70 GLY A C 1
ATOM 500 O O . GLY A 1 70 ? 8.901 1.723 -6.426 1.00 90.81 70 GLY A O 1
ATOM 501 N N . VAL A 1 71 ? 9.262 0.271 -8.101 1.00 91.75 71 VAL A N 1
ATOM 502 C CA . VAL A 1 71 ? 8.330 -0.751 -7.591 1.00 91.75 71 VAL A CA 1
ATOM 503 C C . VAL A 1 71 ? 8.762 -1.261 -6.215 1.00 91.75 71 VAL A C 1
ATOM 505 O O . VAL A 1 71 ? 7.930 -1.399 -5.320 1.00 91.75 71 VAL A O 1
ATOM 508 N N . LYS A 1 72 ? 10.063 -1.494 -5.997 1.00 92.12 72 LYS A N 1
ATOM 509 C CA . LYS A 1 72 ? 10.580 -1.915 -4.685 1.00 92.12 72 LYS A CA 1
ATOM 510 C C . LYS A 1 72 ? 10.278 -0.879 -3.598 1.00 92.12 72 LYS A C 1
ATOM 512 O O . LYS A 1 72 ? 9.784 -1.245 -2.533 1.00 92.12 72 LYS A O 1
ATOM 517 N N . THR A 1 73 ? 10.563 0.396 -3.861 1.00 92.69 73 THR A N 1
ATOM 518 C CA . THR A 1 73 ? 10.285 1.499 -2.931 1.00 92.69 73 THR A CA 1
ATOM 519 C C . THR A 1 73 ? 8.787 1.613 -2.653 1.00 92.69 73 THR A C 1
ATOM 521 O O . THR A 1 73 ? 8.380 1.748 -1.501 1.00 92.69 73 THR A O 1
ATOM 524 N N . TRP A 1 74 ? 7.953 1.466 -3.682 1.00 94.38 74 TRP A N 1
ATOM 525 C CA . TRP A 1 74 ? 6.502 1.478 -3.537 1.00 94.38 74 TRP A CA 1
ATOM 526 C C . TRP A 1 74 ? 5.989 0.334 -2.651 1.00 94.38 74 TRP A C 1
ATOM 528 O O . TRP A 1 74 ? 5.195 0.569 -1.742 1.00 94.38 74 TRP A O 1
ATOM 538 N N . LEU A 1 75 ? 6.494 -0.891 -2.834 1.00 94.25 75 LEU A N 1
ATOM 539 C CA . LEU A 1 75 ? 6.113 -2.044 -2.007 1.00 94.25 75 LEU A CA 1
ATOM 540 C C . LEU A 1 75 ? 6.448 -1.839 -0.522 1.00 94.25 75 LEU A C 1
ATOM 542 O O . LEU A 1 75 ? 5.687 -2.279 0.340 1.00 94.25 75 LEU A O 1
ATOM 546 N N . ILE A 1 76 ? 7.546 -1.148 -0.205 1.00 94.56 76 ILE A N 1
ATOM 547 C CA . ILE A 1 76 ? 7.895 -0.788 1.180 1.00 94.56 76 ILE A CA 1
ATOM 548 C C . ILE A 1 76 ? 6.844 0.157 1.779 1.00 94.56 76 ILE A C 1
ATOM 550 O O . ILE A 1 76 ? 6.468 0.019 2.948 1.00 94.56 76 ILE A O 1
ATOM 554 N N . GLU A 1 77 ? 6.330 1.100 0.992 1.00 93.50 77 GLU A N 1
ATOM 555 C CA . GLU A 1 77 ? 5.286 2.019 1.448 1.00 93.50 77 GLU A CA 1
ATOM 556 C C . GLU A 1 77 ? 3.928 1.319 1.608 1.00 93.50 77 GLU A C 1
ATOM 558 O O . GLU A 1 77 ? 3.222 1.577 2.585 1.00 93.50 77 GLU A O 1
ATOM 563 N N . VAL A 1 78 ? 3.607 0.345 0.750 1.00 94.56 78 VAL A N 1
ATOM 564 C CA . VAL A 1 78 ? 2.439 -0.536 0.935 1.00 94.56 78 VAL A CA 1
ATOM 565 C C . VAL A 1 78 ? 2.565 -1.354 2.224 1.00 94.56 78 VAL A C 1
ATOM 567 O O . VAL A 1 78 ? 1.635 -1.397 3.025 1.00 94.56 78 VAL A O 1
ATOM 570 N N . GLN A 1 79 ? 3.730 -1.953 2.490 1.00 94.06 79 GLN A N 1
ATOM 571 C CA . GLN A 1 79 ? 3.978 -2.663 3.752 1.00 94.06 79 GLN A CA 1
ATOM 572 C C . GLN A 1 79 ? 3.861 -1.737 4.970 1.00 94.06 79 GLN A C 1
ATOM 574 O O . GLN A 1 79 ? 3.411 -2.163 6.037 1.00 94.06 79 GLN A O 1
ATOM 579 N N . THR A 1 80 ? 4.264 -0.474 4.826 1.00 92.88 80 THR A N 1
ATOM 580 C CA . THR A 1 80 ? 4.122 0.531 5.884 1.00 92.88 80 THR A CA 1
ATOM 581 C C . THR A 1 80 ? 2.650 0.798 6.182 1.00 92.88 80 THR A C 1
ATOM 583 O O . THR A 1 80 ? 2.265 0.766 7.353 1.00 92.88 80 THR A O 1
ATOM 586 N N . LEU A 1 81 ? 1.813 0.958 5.150 1.00 92.31 81 LEU A N 1
ATOM 587 C CA . LEU A 1 81 ? 0.362 1.044 5.316 1.00 92.31 81 LEU A CA 1
ATOM 588 C C . LEU A 1 81 ? -0.183 -0.189 6.048 1.00 92.31 81 LEU A C 1
ATOM 590 O O . LEU A 1 81 ? -0.889 -0.029 7.042 1.00 92.31 81 LEU A O 1
ATOM 594 N N . THR A 1 82 ? 0.203 -1.404 5.641 1.00 92.81 82 THR A N 1
ATOM 595 C CA . THR A 1 82 ? -0.221 -2.641 6.321 1.00 92.81 82 THR A CA 1
ATOM 596 C C . THR A 1 82 ? 0.076 -2.586 7.820 1.00 92.81 82 THR A C 1
ATOM 598 O O . THR A 1 82 ? -0.811 -2.856 8.626 1.00 92.81 82 THR A O 1
ATOM 601 N N . ARG A 1 83 ? 1.281 -2.161 8.227 1.00 91.81 83 ARG A N 1
ATOM 602 C CA . ARG A 1 83 ? 1.643 -2.024 9.653 1.00 91.81 83 ARG A CA 1
ATOM 603 C C . ARG A 1 83 ? 0.804 -0.973 10.379 1.00 91.81 83 ARG A C 1
ATOM 605 O O . ARG A 1 83 ? 0.424 -1.195 11.528 1.00 91.81 83 ARG A O 1
ATOM 612 N N . LEU A 1 84 ? 0.517 0.164 9.744 1.00 90.44 84 LEU A N 1
ATOM 613 C C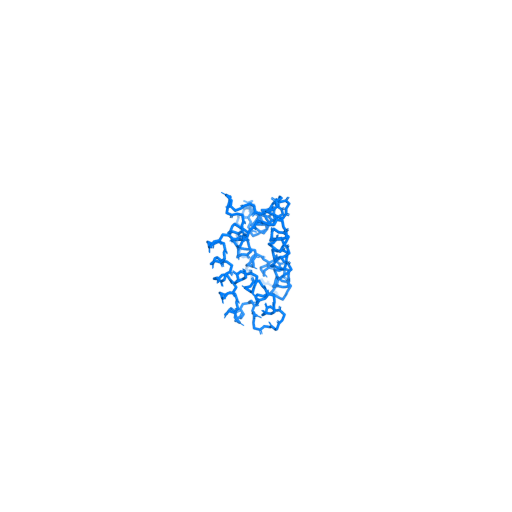A . LEU A 1 84 ? -0.313 1.218 10.338 1.00 90.44 84 LEU A CA 1
ATOM 614 C C . LEU A 1 84 ? -1.749 0.738 10.559 1.00 90.44 84 LEU A C 1
ATOM 616 O O . LEU A 1 84 ? -2.311 0.953 11.634 1.00 90.44 84 LEU A O 1
ATOM 620 N N . VAL A 1 85 ? -2.315 0.029 9.584 1.00 90.06 85 VAL A N 1
ATOM 621 C CA . VAL A 1 85 ? -3.661 -0.534 9.708 1.00 90.06 85 VAL A CA 1
ATOM 622 C C . VAL A 1 85 ? -3.696 -1.667 10.743 1.00 90.06 85 VAL A C 1
ATOM 624 O O . VAL A 1 85 ? -4.607 -1.701 11.569 1.00 90.06 85 VAL A O 1
ATOM 627 N N . GLN A 1 86 ? -2.674 -2.532 10.795 1.00 90.19 86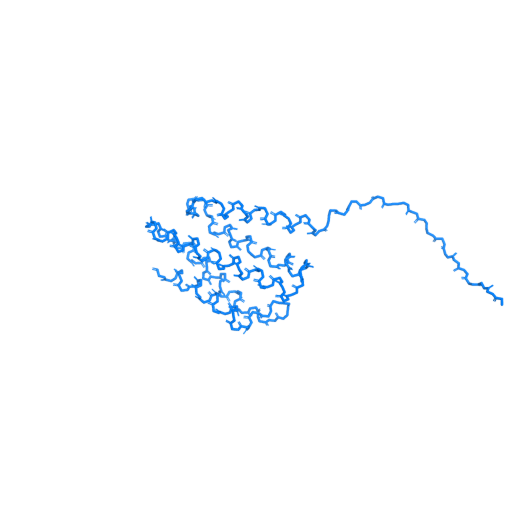 GLN A N 1
ATOM 628 C CA . GLN A 1 86 ? -2.525 -3.529 11.870 1.00 90.19 86 GLN A CA 1
ATOM 629 C C . GLN A 1 86 ? -2.496 -2.864 13.247 1.00 90.19 86 GLN A C 1
ATOM 631 O O . GLN A 1 86 ? -3.228 -3.267 14.149 1.00 90.19 86 GLN A O 1
ATOM 636 N N . LYS A 1 87 ? -1.680 -1.817 13.417 1.00 88.81 87 LYS A N 1
ATOM 637 C CA . LYS A 1 87 ? -1.585 -1.066 14.674 1.00 88.81 87 LYS A CA 1
ATOM 638 C C . LYS A 1 87 ? -2.937 -0.485 15.088 1.00 88.81 87 LYS A C 1
ATOM 640 O O . LYS A 1 87 ? -3.299 -0.578 16.259 1.00 88.81 87 LYS A O 1
ATOM 645 N N . ARG A 1 88 ? -3.695 0.065 14.138 1.00 87.38 88 ARG A N 1
ATOM 646 C CA . ARG A 1 88 ? -5.049 0.580 14.373 1.00 87.38 88 ARG A CA 1
ATOM 647 C C . ARG A 1 88 ? -6.008 -0.533 14.824 1.00 87.38 88 ARG A C 1
ATOM 649 O O . ARG A 1 88 ? -6.748 -0.340 15.789 1.00 87.38 88 ARG A O 1
ATOM 656 N N . ALA A 1 89 ? -5.935 -1.715 14.210 1.00 85.38 89 ALA A N 1
ATOM 657 C CA . ALA A 1 89 ? -6.713 -2.877 14.641 1.00 85.38 89 ALA A CA 1
ATOM 658 C C . ALA A 1 89 ? -6.374 -3.295 16.088 1.00 85.38 89 ALA A C 1
ATOM 660 O O . ALA A 1 89 ? -7.281 -3.525 16.888 1.00 85.38 89 ALA A O 1
ATOM 661 N N . PHE A 1 90 ? -5.090 -3.293 16.473 1.00 87.44 90 PHE A N 1
ATOM 662 C CA . PHE A 1 90 ? -4.668 -3.554 17.861 1.00 87.44 90 PHE A CA 1
ATOM 663 C C . PHE A 1 90 ? -5.161 -2.496 18.859 1.00 87.44 90 PHE A C 1
ATOM 665 O O . PHE A 1 90 ? -5.397 -2.807 20.025 1.00 87.44 90 PHE A O 1
ATOM 672 N N . GLN A 1 91 ? -5.374 -1.261 18.406 1.00 87.12 91 GLN A N 1
ATOM 673 C CA . GLN A 1 91 ? -5.968 -0.179 19.196 1.00 87.12 91 GLN A CA 1
ATOM 674 C C . GLN A 1 91 ? -7.503 -0.249 19.267 1.00 87.12 91 GLN A C 1
ATOM 676 O O . GLN A 1 91 ? -8.135 0.691 19.742 1.00 87.12 91 GLN A O 1
ATOM 681 N N . ARG A 1 92 ? -8.106 -1.368 18.834 1.00 85.50 92 ARG A N 1
ATOM 682 C CA . ARG A 1 92 ? -9.558 -1.618 18.844 1.00 85.50 92 ARG A CA 1
ATOM 683 C C . ARG A 1 92 ? -10.362 -0.638 17.988 1.00 85.50 92 ARG A C 1
ATOM 685 O O . ARG A 1 92 ? -11.546 -0.429 18.237 1.00 85.50 92 ARG A O 1
ATOM 692 N N . LEU A 1 93 ? -9.736 -0.065 16.963 1.00 85.06 93 LEU A N 1
ATOM 693 C CA . LEU A 1 93 ? -10.400 0.774 15.971 1.00 85.06 93 LEU A CA 1
ATOM 694 C C . LEU A 1 93 ? -10.503 -0.006 14.656 1.00 85.06 93 LEU A C 1
ATOM 696 O O . LEU A 1 93 ? -9.572 0.028 13.852 1.00 85.06 93 LEU A O 1
ATOM 700 N N . PRO A 1 94 ? -11.599 -0.744 14.415 1.00 84.69 94 PRO A N 1
ATOM 701 C CA . PRO A 1 94 ? -11.724 -1.544 13.205 1.00 84.69 94 PRO A CA 1
ATOM 702 C C . PRO A 1 94 ? -11.729 -0.660 11.952 1.00 84.69 94 PRO A C 1
ATOM 704 O O . PRO A 1 94 ? -12.091 0.520 11.998 1.00 84.69 94 PRO A O 1
ATOM 707 N N . LEU A 1 95 ? -11.332 -1.243 10.822 1.00 88.31 95 LEU A N 1
ATOM 708 C CA . LEU A 1 95 ? -11.533 -0.635 9.508 1.00 88.31 95 LEU A CA 1
ATOM 709 C C . LEU A 1 95 ? -13.027 -0.485 9.218 1.00 88.31 95 LEU A C 1
ATOM 711 O O . LEU A 1 95 ? -13.807 -1.415 9.463 1.00 88.31 95 LEU A O 1
ATOM 715 N N . THR A 1 96 ? -13.418 0.656 8.655 1.00 90.75 96 THR A N 1
ATOM 716 C CA . THR A 1 96 ? -14.795 0.855 8.191 1.00 90.75 96 THR A CA 1
ATOM 717 C C . THR A 1 96 ? -15.068 0.001 6.945 1.00 90.75 96 THR A C 1
ATOM 719 O O . THR A 1 96 ? -14.131 -0.350 6.221 1.00 90.75 96 THR A O 1
ATOM 722 N N . PRO A 1 97 ? -16.337 -0.332 6.641 1.00 91.31 97 PRO A N 1
ATOM 723 C CA . PRO A 1 97 ? -16.678 -1.076 5.425 1.00 91.31 97 PRO A CA 1
ATOM 724 C C . PRO A 1 97 ? -16.163 -0.411 4.140 1.00 91.31 97 PRO A C 1
ATOM 726 O O . PRO A 1 97 ? -15.728 -1.101 3.221 1.00 91.31 97 PRO A O 1
ATOM 729 N N . GLN A 1 98 ? -16.161 0.925 4.103 1.00 90.56 98 GLN A N 1
ATOM 730 C CA . GLN A 1 98 ? -15.637 1.702 2.982 1.00 90.56 98 GLN A CA 1
ATOM 731 C C . GLN A 1 98 ? -14.126 1.501 2.812 1.00 90.56 98 GLN A C 1
ATOM 733 O O . GLN A 1 98 ? -13.683 1.146 1.723 1.00 90.56 98 GLN A O 1
ATOM 738 N N . GLU A 1 99 ? -13.348 1.645 3.890 1.00 91.44 99 GLU A N 1
ATOM 739 C CA . GLU A 1 99 ? -11.889 1.465 3.852 1.00 91.44 99 GLU A CA 1
ATOM 740 C C . GLU A 1 99 ? -11.514 0.033 3.444 1.00 91.44 99 GLU A C 1
ATOM 742 O O . GLU A 1 99 ? -10.583 -0.177 2.668 1.00 91.44 99 GLU A O 1
ATOM 747 N N . ARG A 1 100 ? -12.262 -0.970 3.926 1.00 92.88 100 ARG A N 1
ATOM 748 C CA . ARG A 1 100 ? -12.068 -2.375 3.529 1.00 92.88 100 ARG A CA 1
ATOM 749 C C . ARG A 1 100 ? -12.250 -2.551 2.028 1.00 92.88 100 ARG A C 1
ATOM 751 O O . ARG A 1 100 ? -11.398 -3.148 1.376 1.00 92.88 100 ARG A O 1
ATOM 758 N N . MET A 1 101 ? -13.331 -2.001 1.478 1.00 93.88 101 MET A N 1
ATOM 759 C CA . MET A 1 101 ? -13.606 -2.068 0.044 1.00 93.88 101 MET A CA 1
ATOM 760 C C . MET A 1 101 ? -12.515 -1.361 -0.772 1.00 93.88 101 MET A C 1
ATOM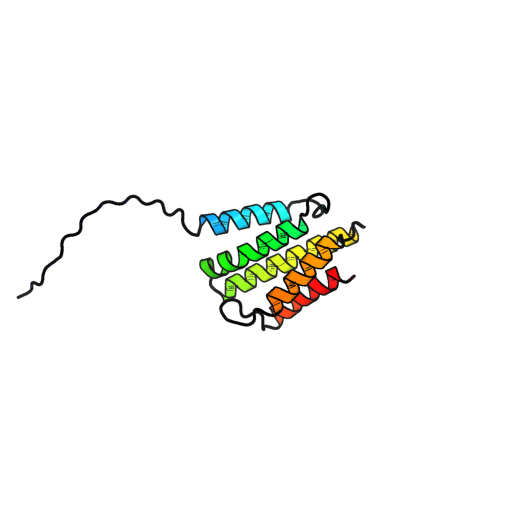 762 O O . MET A 1 101 ? -12.046 -1.907 -1.769 1.00 93.88 101 MET A O 1
ATOM 766 N N . ALA A 1 102 ? -12.062 -0.187 -0.324 1.00 93.62 102 ALA A N 1
ATOM 767 C CA . ALA A 1 102 ? -10.983 0.556 -0.972 1.00 93.62 102 ALA A CA 1
ATOM 768 C C . ALA A 1 102 ? -9.672 -0.246 -0.999 1.00 93.62 102 ALA A C 1
ATOM 770 O O . ALA A 1 102 ? -9.051 -0.374 -2.056 1.00 93.62 102 ALA A O 1
ATOM 771 N N . ILE A 1 103 ? -9.290 -0.859 0.127 1.00 95.00 103 ILE A N 1
ATOM 772 C CA . ILE A 1 103 ? -8.095 -1.709 0.217 1.00 95.00 103 ILE A CA 1
ATOM 773 C C . ILE A 1 103 ? -8.202 -2.923 -0.717 1.00 95.00 103 ILE A C 1
ATOM 775 O O . ILE A 1 103 ? -7.245 -3.238 -1.427 1.00 95.00 103 ILE A O 1
ATOM 779 N N . LEU A 1 104 ? -9.352 -3.60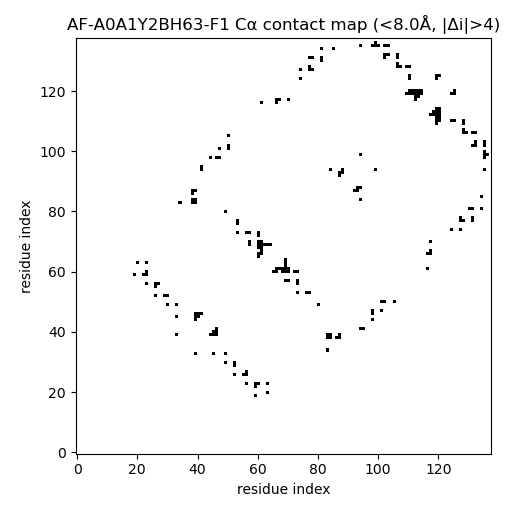4 -0.739 1.00 95.31 104 LEU A N 1
ATOM 780 C CA . LEU A 1 104 ? -9.559 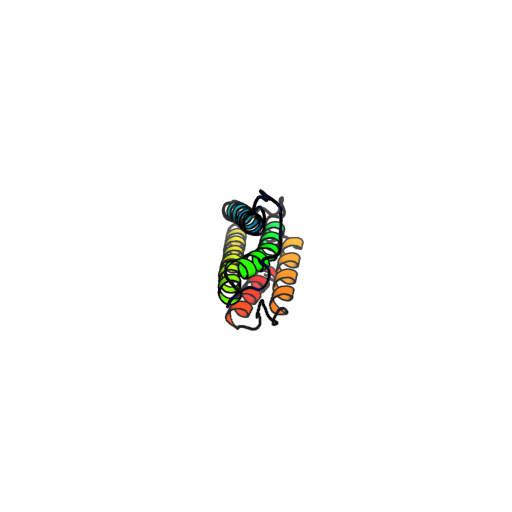-4.777 -1.592 1.00 95.31 104 LEU A CA 1
ATOM 781 C C . LEU A 1 104 ? -9.485 -4.416 -3.078 1.00 95.31 104 LEU A C 1
ATOM 783 O O . LEU A 1 104 ? -8.795 -5.095 -3.840 1.00 95.31 104 LEU A O 1
ATOM 787 N N . ASN A 1 105 ? -10.135 -3.324 -3.482 1.00 95.12 105 ASN A N 1
ATOM 788 C CA . ASN A 1 105 ? -10.090 -2.835 -4.859 1.00 95.12 105 ASN A CA 1
ATOM 789 C C . ASN A 1 105 ? -8.666 -2.447 -5.268 1.00 95.12 105 ASN A C 1
ATOM 791 O O . ASN A 1 105 ? -8.208 -2.847 -6.338 1.00 95.12 105 ASN A O 1
ATOM 795 N N . PHE A 1 106 ? -7.943 -1.741 -4.396 1.00 95.38 106 PHE A N 1
ATOM 796 C CA . PHE A 1 106 ? -6.548 -1.371 -4.618 1.00 95.38 106 PHE A CA 1
ATOM 797 C C . PHE A 1 106 ? -5.650 -2.601 -4.805 1.00 95.38 106 PHE A C 1
ATOM 799 O O . PHE A 1 106 ? -4.904 -2.685 -5.783 1.00 95.38 106 PHE A O 1
ATOM 806 N N . ALA A 1 107 ? -5.735 -3.579 -3.899 1.00 94.81 107 ALA A N 1
ATOM 807 C CA . ALA A 1 107 ? -4.915 -4.784 -3.965 1.00 94.81 107 ALA A CA 1
ATOM 808 C C . ALA A 1 107 ? -5.221 -5.603 -5.227 1.00 94.81 107 ALA A C 1
ATOM 810 O O . ALA A 1 107 ? -4.299 -6.033 -5.920 1.00 94.81 107 ALA A O 1
ATOM 811 N N . ASN A 1 108 ? -6.500 -5.782 -5.563 1.00 94.06 108 ASN A N 1
ATOM 812 C CA . ASN A 1 108 ? -6.910 -6.516 -6.759 1.00 94.06 108 ASN A CA 1
ATOM 813 C C . ASN A 1 108 ? -6.446 -5.828 -8.044 1.00 94.06 108 ASN A C 1
ATOM 815 O O . ASN A 1 108 ? -5.902 -6.500 -8.921 1.00 94.06 108 ASN A O 1
ATOM 819 N N . TYR A 1 109 ? -6.595 -4.504 -8.131 1.00 94.25 109 TYR A N 1
ATOM 820 C CA . TYR A 1 109 ? -6.113 -3.719 -9.264 1.00 94.25 109 TYR A CA 1
ATOM 821 C C . TYR A 1 109 ? -4.606 -3.913 -9.468 1.00 94.25 109 TYR A C 1
ATOM 823 O O . TYR A 1 109 ? -4.164 -4.339 -10.536 1.00 94.25 109 TYR A O 1
ATOM 831 N N . TRP A 1 110 ? -3.792 -3.681 -8.436 1.00 94.06 110 TRP A N 1
ATOM 832 C CA . TRP A 1 110 ? -2.335 -3.762 -8.577 1.00 94.06 110 TRP A CA 1
ATOM 833 C C . TRP A 1 110 ? -1.827 -5.179 -8.843 1.00 94.06 110 TRP A C 1
ATOM 835 O O . TRP A 1 110 ? -0.867 -5.348 -9.592 1.00 94.06 110 TRP A O 1
ATOM 845 N N . ARG A 1 111 ? -2.495 -6.214 -8.326 1.00 93.06 111 ARG A N 1
ATOM 846 C CA . ARG A 1 111 ? -2.128 -7.611 -8.613 1.00 93.06 111 ARG A CA 1
ATOM 847 C C . ARG A 1 111 ? -2.298 -7.988 -10.082 1.00 93.06 111 ARG A C 1
ATOM 849 O O . ARG A 1 111 ? -1.568 -8.857 -10.553 1.00 93.06 111 ARG A O 1
ATOM 856 N N . GLN A 1 112 ? -3.229 -7.351 -10.789 1.00 92.50 112 GLN A N 1
ATOM 857 C CA . GLN A 1 112 ? -3.480 -7.589 -12.213 1.00 92.50 112 GLN A CA 1
ATOM 858 C C . GLN A 1 112 ? -2.493 -6.836 -13.124 1.00 92.50 112 GLN A C 1
ATOM 860 O O . GLN A 1 112 ? -2.339 -7.196 -14.290 1.00 92.50 112 GLN A O 1
ATOM 865 N N . ASN A 1 113 ? -1.768 -5.841 -12.600 1.00 90.50 113 ASN A N 1
ATOM 866 C CA . ASN A 1 113 ? -0.816 -5.013 -13.350 1.00 90.50 113 ASN A CA 1
ATOM 867 C C . ASN A 1 113 ? 0.545 -5.711 -13.558 1.00 90.50 113 ASN A C 1
ATOM 869 O O . ASN A 1 113 ? 1.599 -5.266 -13.096 1.00 90.50 113 ASN A O 1
ATOM 873 N N . VAL A 1 114 ? 0.526 -6.846 -14.258 1.00 88.88 114 VAL A N 1
ATOM 874 C CA . VAL A 1 114 ? 1.705 -7.701 -14.494 1.00 88.88 114 VAL A CA 1
ATOM 875 C C . VAL A 1 114 ? 2.591 -7.240 -15.656 1.00 88.88 114 VAL A C 1
ATOM 877 O O . VAL A 1 114 ? 3.705 -7.741 -15.811 1.00 88.88 114 VAL A O 1
ATOM 880 N N . SER A 1 115 ? 2.126 -6.289 -16.464 1.00 85.44 115 SER A N 1
ATOM 881 C CA . SER A 1 115 ? 2.861 -5.754 -17.609 1.00 85.44 115 SER A CA 1
ATOM 882 C C . SER A 1 115 ? 3.947 -4.753 -17.200 1.00 85.44 115 SER A C 1
ATOM 884 O O . SER A 1 115 ? 3.936 -4.183 -16.105 1.00 85.44 115 SER A O 1
ATOM 886 N N . ALA A 1 116 ? 4.890 -4.509 -18.112 1.00 80.75 116 ALA A N 1
ATOM 887 C CA . ALA A 1 116 ? 5.800 -3.373 -18.001 1.00 80.75 116 ALA A CA 1
ATOM 888 C C . ALA A 1 116 ? 4.993 -2.058 -17.922 1.00 80.75 116 ALA A C 1
ATOM 890 O O . ALA A 1 116 ? 3.969 -1.955 -18.602 1.00 80.75 116 ALA A O 1
ATOM 891 N N . PRO A 1 117 ? 5.425 -1.053 -17.137 1.00 83.94 117 PRO A N 1
ATOM 892 C CA . PRO A 1 117 ? 6.667 -0.986 -16.357 1.00 83.94 117 PRO A CA 1
ATOM 893 C C . PRO A 1 117 ? 6.578 -1.572 -14.932 1.00 83.94 117 PRO A C 1
ATOM 895 O O . PRO A 1 117 ? 7.602 -1.683 -14.265 1.00 83.94 117 PRO A O 1
ATOM 898 N N . TYR A 1 118 ? 5.394 -1.953 -14.451 1.00 87.06 118 TYR A N 1
ATOM 899 C CA . TYR A 1 118 ? 5.170 -2.297 -13.039 1.00 87.06 118 TYR A CA 1
ATOM 900 C C . TYR A 1 118 ? 5.579 -3.732 -12.680 1.00 87.06 118 TYR A C 1
ATOM 902 O O . TYR A 1 118 ? 6.051 -3.979 -11.573 1.00 87.06 118 TYR A O 1
ATOM 910 N N . PHE A 1 119 ? 5.423 -4.683 -13.610 1.00 85.19 119 PHE A N 1
ATOM 911 C CA . PHE A 1 119 ? 5.801 -6.092 -13.438 1.00 85.19 119 PHE A CA 1
ATOM 912 C C . PHE A 1 119 ? 5.319 -6.715 -12.107 1.00 85.19 119 PHE A C 1
ATOM 914 O O . PHE A 1 119 ? 6.061 -7.457 -11.455 1.00 85.19 119 PHE A O 1
ATOM 921 N N . MET A 1 120 ? 4.065 -6.467 -11.706 1.00 88.75 120 MET A N 1
ATOM 922 C CA . MET A 1 120 ? 3.503 -6.952 -10.429 1.00 88.75 120 MET A CA 1
ATOM 923 C C . MET A 1 120 ? 3.283 -8.469 -10.362 1.00 88.75 120 MET A C 1
ATOM 925 O O . MET A 1 120 ? 2.840 -8.983 -9.340 1.00 88.75 120 MET A O 1
ATOM 929 N N . GLY A 1 121 ? 3.616 -9.218 -11.416 1.00 85.69 121 GLY A N 1
ATOM 930 C CA . GLY A 1 121 ? 3.558 -10.684 -11.419 1.00 85.69 121 GLY A CA 1
ATOM 931 C C . GLY A 1 121 ? 4.624 -11.354 -10.543 1.00 85.69 121 GLY A C 1
ATOM 932 O O . GLY A 1 121 ? 4.588 -12.567 -10.357 1.00 85.69 121 GLY A O 1
ATOM 933 N N . ARG A 1 122 ? 5.578 -10.585 -10.004 1.00 88.06 122 ARG A N 1
ATOM 934 C CA . ARG A 1 122 ? 6.636 -11.104 -9.130 1.00 88.06 122 ARG A CA 1
ATOM 935 C C . ARG A 1 122 ? 6.071 -11.591 -7.789 1.00 88.06 122 ARG A C 1
ATOM 937 O O . ARG A 1 122 ? 5.180 -10.938 -7.235 1.00 88.06 122 ARG A O 1
ATOM 944 N N . PRO A 1 123 ? 6.607 -12.689 -7.228 1.00 91.31 123 PRO A N 1
ATOM 945 C CA . PRO A 1 123 ? 6.089 -13.268 -5.991 1.00 91.31 123 PRO A CA 1
ATOM 946 C C . PRO A 1 123 ? 6.132 -12.285 -4.814 1.00 91.31 123 PRO A C 1
ATOM 948 O O . PRO A 1 123 ? 5.201 -12.256 -4.014 1.00 91.31 123 PRO A O 1
ATOM 951 N N . GLU A 1 124 ? 7.147 -11.422 -4.728 1.00 89.69 124 GLU A N 1
ATOM 952 C CA . GLU A 1 124 ? 7.276 -10.445 -3.642 1.00 89.69 124 GLU A CA 1
ATOM 953 C C . GLU A 1 124 ? 6.140 -9.416 -3.657 1.00 89.69 124 GLU A C 1
ATOM 955 O O . GLU A 1 124 ? 5.575 -9.097 -2.610 1.00 89.69 124 GLU A O 1
ATOM 960 N N . ALA A 1 125 ? 5.771 -8.926 -4.844 1.00 90.75 125 ALA A N 1
ATOM 961 C CA . ALA A 1 125 ? 4.667 -7.987 -5.005 1.00 90.75 125 ALA A CA 1
ATOM 962 C C . ALA A 1 125 ? 3.326 -8.646 -4.657 1.00 90.75 125 ALA A C 1
ATOM 964 O O . ALA A 1 125 ? 2.520 -8.076 -3.919 1.00 90.75 125 ALA A O 1
ATOM 965 N N . GLN A 1 126 ? 3.114 -9.878 -5.131 1.00 93.12 126 GLN A N 1
ATOM 966 C CA . GLN A 1 126 ? 1.894 -10.636 -4.856 1.00 93.12 126 GLN A CA 1
ATOM 967 C C . GLN A 1 126 ? 1.712 -10.894 -3.360 1.00 93.12 126 GLN A C 1
ATOM 969 O O . GLN A 1 126 ? 0.625 -10.658 -2.843 1.00 93.12 126 GLN A O 1
ATOM 974 N N . ILE A 1 127 ? 2.763 -11.309 -2.646 1.00 94.06 127 ILE A N 1
ATOM 975 C CA . ILE A 1 127 ? 2.690 -11.570 -1.200 1.00 94.06 127 ILE A CA 1
ATOM 976 C C . ILE A 1 127 ? 2.289 -10.306 -0.434 1.00 94.06 127 ILE A C 1
ATOM 978 O O . ILE A 1 127 ? 1.420 -10.371 0.434 1.00 94.06 127 ILE A O 1
ATOM 982 N N . VAL A 1 128 ? 2.880 -9.151 -0.761 1.00 93.88 128 VAL A N 1
ATOM 983 C CA . VAL A 1 128 ? 2.556 -7.881 -0.091 1.00 93.88 128 VAL A CA 1
ATOM 984 C C . VAL A 1 128 ? 1.099 -7.483 -0.321 1.00 93.88 128 VAL A C 1
ATOM 986 O O . VAL A 1 128 ? 0.407 -7.125 0.633 1.00 93.88 128 VAL A O 1
ATOM 989 N N . LEU A 1 129 ? 0.616 -7.576 -1.562 1.00 94.25 129 LEU A N 1
ATOM 990 C CA . LEU A 1 129 ? -0.756 -7.198 -1.906 1.00 94.25 129 LEU A CA 1
ATOM 991 C C . LEU A 1 129 ? -1.783 -8.181 -1.331 1.00 94.25 129 LEU A C 1
ATOM 993 O O . LEU A 1 129 ? -2.810 -7.741 -0.821 1.00 94.25 129 LEU A O 1
ATOM 997 N N . ILE A 1 130 ? -1.484 -9.485 -1.336 1.00 94.06 130 ILE A N 1
ATOM 998 C CA . ILE A 1 130 ? -2.318 -10.513 -0.697 1.00 94.06 130 ILE A CA 1
ATOM 999 C C . ILE A 1 130 ? -2.416 -10.253 0.807 1.00 94.06 130 ILE A C 1
ATOM 1001 O O . ILE A 1 130 ? -3.520 -10.214 1.347 1.00 94.06 130 ILE A O 1
ATOM 1005 N N . ALA A 1 131 ? -1.286 -10.012 1.479 1.00 93.44 131 ALA A N 1
ATOM 1006 C CA . ALA A 1 131 ? -1.262 -9.735 2.913 1.00 93.44 131 ALA A CA 1
ATOM 1007 C C . ALA A 1 131 ? -2.078 -8.486 3.283 1.00 93.44 131 ALA A C 1
ATOM 1009 O O . ALA A 1 131 ? -2.754 -8.475 4.311 1.00 93.44 131 ALA A O 1
ATOM 1010 N N . LEU A 1 132 ? -2.045 -7.448 2.442 1.00 93.25 132 LEU A N 1
ATOM 1011 C CA . LEU A 1 132 ? -2.878 -6.261 2.619 1.00 93.25 132 LEU A CA 1
ATOM 1012 C C . LEU A 1 132 ? -4.375 -6.588 2.456 1.00 93.25 132 LEU A C 1
ATOM 1014 O O . LEU A 1 132 ? -5.177 -6.180 3.295 1.00 93.25 132 LEU A O 1
ATOM 1018 N N . SER A 1 133 ? -4.760 -7.348 1.424 1.00 93.38 133 SER A N 1
ATOM 1019 C CA . SER A 1 133 ? -6.162 -7.753 1.229 1.00 93.38 133 SER A CA 1
ATOM 1020 C C . SER A 1 133 ? -6.692 -8.654 2.349 1.00 93.38 133 SER A C 1
ATOM 1022 O O . SER A 1 133 ? -7.812 -8.445 2.804 1.00 93.38 133 SER A O 1
ATOM 1024 N N . GLU A 1 134 ? -5.882 -9.587 2.856 1.00 92.12 134 GLU A N 1
ATOM 1025 C CA . GLU A 1 134 ? -6.238 -10.466 3.984 1.00 92.12 134 GLU A CA 1
ATOM 1026 C C . GLU A 1 134 ? -6.487 -9.697 5.283 1.00 92.12 134 GLU A C 1
ATOM 1028 O O . GLU A 1 134 ? -7.229 -10.131 6.162 1.00 92.12 134 GLU A O 1
ATOM 1033 N N . LEU A 1 135 ? -5.864 -8.531 5.428 1.00 88.94 135 LEU A N 1
ATOM 1034 C CA . LEU A 1 135 ? -6.135 -7.665 6.559 1.00 88.94 135 LEU A CA 1
ATOM 1035 C C . LEU A 1 135 ? -7.499 -6.980 6.427 1.00 88.94 135 LEU A C 1
ATOM 1037 O O . LEU A 1 135 ? -8.196 -6.793 7.420 1.00 88.94 135 LEU A O 1
ATOM 1041 N N . ALA A 1 136 ? -7.890 -6.615 5.207 1.00 88.06 136 ALA A N 1
ATOM 1042 C CA . ALA A 1 136 ? -9.163 -5.959 4.935 1.00 88.06 136 ALA A CA 1
ATOM 1043 C C . ALA A 1 136 ? -10.368 -6.916 4.963 1.00 88.06 136 ALA A C 1
ATOM 1045 O O . ALA A 1 136 ? -11.496 -6.444 5.122 1.00 88.06 136 ALA A O 1
ATOM 1046 N N . THR A 1 137 ? -10.162 -8.232 4.852 1.00 85.62 137 THR A N 1
ATOM 1047 C CA . THR A 1 137 ? -11.227 -9.247 4.965 1.00 85.62 137 THR A CA 1
ATOM 1048 C C . THR A 1 137 ? -11.558 -9.649 6.405 1.00 85.62 137 THR A C 1
ATOM 1050 O O . THR A 1 137 ? -12.650 -10.163 6.634 1.00 85.62 137 THR A O 1
ATOM 1053 N N . ARG A 1 138 ? -10.657 -9.411 7.368 1.00 67.06 138 ARG A N 1
ATOM 1054 C CA . ARG A 1 138 ? -10.816 -9.781 8.791 1.00 67.06 138 ARG A CA 1
ATOM 1055 C C . ARG A 1 138 ? -11.432 -8.674 9.636 1.00 67.06 138 ARG A C 1
ATOM 1057 O O . ARG A 1 138 ? -12.405 -8.938 10.363 1.00 67.06 138 ARG A O 1
#

Sequence (138 aa):
MLARMTSAFGGGGGGGGMGLGGAFMGVQVELQQLKSAPVLNPHFHMVDKYLDCLNRLMDALITTQGPAMGVKTWLIEVQTLTRLVQKRAFQRLPLTPQERMAILNFANYWRQNVSAPYFMGRPEAQIVLIALSELATR

Foldseek 3Di:
DDDDDDDDDDDDDDDDPPPLVVQLVVLVVQLVVLLPDPQLDVVVVSLLVLLVSLVSQLVSLCVPVNQPRSLVVSLVSLVSSLVSQVVNVVVVNHDDLVSLVSLLVSLVVLCVCCDPPHNCVDPSNNVSSVSSNVSSVD

Radius of gyration: 20.79 Å; Cα contacts (8 Å, |Δi|>4): 121; chains: 1; bounding box: 55×46×66 Å